Protein AF-A0A8S3JWH6-F1 (afdb_monomer)

Nearest PDB structures (foldseek):
  4tr4-assembly1_A  TM=8.500E-01  e=1.252E-02  Mus m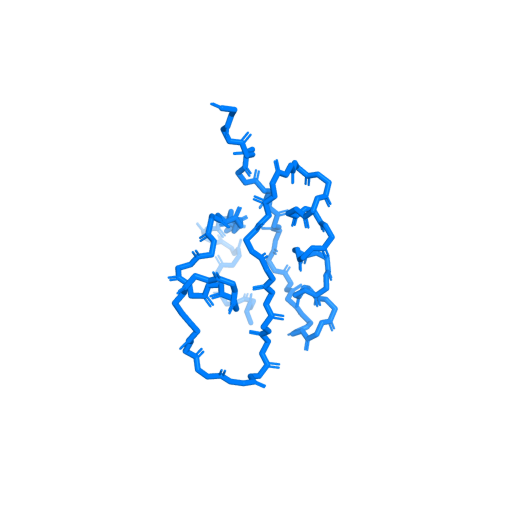usculus
  1nmn-assembly1_A  TM=4.480E-01  e=2.392E+00  Escherichia coli
  2jai-assembly2_B  TM=3.091E-01  e=6.744E+00  Homo sapiens

InterPro domains:
  IPR000643 Iodothyronine deiodinase [PTHR11781] (2-61)

Sequence (65 aa):
MNSYHDRVDMITVYIEEAHAVDEWPIGSRICYVQPKCDADRIHIANDFIKATEYRIPLLIDPVSK

Secondary structure (DSSP, 8-state):
--SSTTT----EEE---SS-TTTS---SSS--PPP-SHHHHHHHHHHHHHHHT--S-EEE-----

pLDDT: mean 90.26, std 8.61, range [58.16, 97.5]

Mean predicted aligned error: 4.51 Å

Structure (mmCIF, N/CA/C/O backbone):
data_AF-A0A8S3JWH6-F1
#
_entry.id   AF-A0A8S3JWH6-F1
#
loop_
_atom_site.group_PDB
_atom_site.id
_atom_site.type_symbol
_atom_site.label_atom_id
_atom_site.label_alt_id
_atom_site.label_comp_id
_atom_site.label_asym_id
_atom_site.label_entity_id
_atom_site.label_seq_id
_atom_site.pdbx_PDB_ins_code
_atom_site.Cartn_x
_atom_site.Cartn_y
_atom_site.Cartn_z
_atom_site.occupancy
_atom_site.B_iso_or_equiv
_atom_site.auth_seq_id
_atom_site.auth_comp_id
_atom_site.auth_asym_id
_atom_site.auth_atom_id
_atom_site.pdbx_PDB_model_num
ATOM 1 N N . MET A 1 1 ? -20.735 -1.456 0.575 1.00 58.16 1 MET A N 1
ATOM 2 C CA . MET A 1 1 ? -19.862 -1.925 1.672 1.00 58.16 1 MET A CA 1
ATOM 3 C C . MET A 1 1 ? -20.335 -1.403 3.039 1.00 58.16 1 MET A C 1
ATOM 5 O O . MET A 1 1 ? -19.510 -1.197 3.903 1.00 58.16 1 MET A O 1
ATOM 9 N N . ASN A 1 2 ? -21.650 -1.219 3.267 1.00 62.53 2 ASN A N 1
ATOM 10 C CA . ASN A 1 2 ? -22.178 -0.686 4.542 1.00 62.53 2 ASN A CA 1
ATOM 11 C C . ASN A 1 2 ? -22.970 -1.714 5.365 1.00 62.53 2 ASN A C 1
ATOM 13 O O . ASN A 1 2 ? -23.509 -1.381 6.411 1.00 62.53 2 ASN A O 1
ATOM 17 N N . SER A 1 3 ? -23.079 -2.954 4.890 1.00 79.69 3 SER A N 1
ATOM 18 C CA . SER A 1 3 ? -24.067 -3.911 5.397 1.00 79.69 3 SER A CA 1
ATOM 19 C C . SER A 1 3 ? -23.695 -4.597 6.717 1.00 79.69 3 SER A C 1
ATOM 21 O O . SER A 1 3 ? -24.526 -5.335 7.230 1.00 79.69 3 SER A O 1
ATOM 23 N N . TYR A 1 4 ? -22.476 -4.400 7.236 1.00 87.44 4 TYR A N 1
ATOM 24 C CA . TYR A 1 4 ? -21.960 -5.152 8.393 1.00 87.44 4 TYR A CA 1
ATOM 25 C C . TYR A 1 4 ? -21.208 -4.308 9.433 1.00 87.44 4 TYR A C 1
ATOM 27 O O . TYR A 1 4 ? -20.681 -4.868 10.392 1.00 87.44 4 TYR A O 1
ATOM 35 N N . HIS A 1 5 ? -21.153 -2.982 9.271 1.00 83.12 5 HIS A N 1
ATOM 36 C CA . HIS A 1 5 ? -20.442 -2.107 10.216 1.00 83.12 5 HIS A CA 1
ATOM 37 C C . HIS A 1 5 ? -21.067 -2.095 11.621 1.00 83.12 5 HIS A C 1
ATOM 39 O O . HIS A 1 5 ? -20.408 -1.710 12.576 1.00 83.12 5 HIS A O 1
ATOM 45 N N . ASP A 1 6 ? -22.321 -2.533 11.770 1.00 91.44 6 ASP A N 1
ATOM 46 C CA . ASP A 1 6 ? -22.989 -2.729 13.061 1.00 91.44 6 ASP A CA 1
ATOM 47 C C . ASP A 1 6 ? -22.505 -3.984 13.813 1.00 91.44 6 ASP A C 1
ATOM 49 O O . ASP A 1 6 ? -22.857 -4.171 14.976 1.00 91.44 6 ASP A O 1
ATOM 53 N N . ARG A 1 7 ? -21.730 -4.860 13.156 1.00 94.25 7 ARG A N 1
ATOM 54 C CA . ARG A 1 7 ? -21.323 -6.172 13.691 1.00 94.25 7 ARG A CA 1
ATOM 55 C C . ARG A 1 7 ? -19.821 -6.393 13.706 1.00 94.25 7 ARG A C 1
ATOM 57 O O . ARG A 1 7 ? -19.343 -7.123 14.570 1.00 94.25 7 ARG A O 1
ATOM 64 N N . VAL A 1 8 ? -19.102 -5.848 12.725 1.00 94.19 8 VAL A N 1
ATOM 65 C CA . VAL A 1 8 ? -17.662 -6.063 12.565 1.00 94.19 8 VAL A CA 1
ATOM 66 C C . VAL A 1 8 ? -16.957 -4.802 12.088 1.00 94.19 8 VAL A C 1
ATOM 68 O O . VAL A 1 8 ? -17.458 -4.074 11.228 1.00 94.19 8 VAL A O 1
ATOM 71 N N . ASP A 1 9 ? -15.743 -4.617 12.591 1.00 92.81 9 ASP A N 1
ATOM 72 C CA . ASP A 1 9 ? -14.785 -3.660 12.059 1.00 92.81 9 ASP A CA 1
ATOM 73 C C . ASP A 1 9 ? -13.893 -4.345 11.020 1.00 92.81 9 ASP A C 1
ATOM 75 O O . ASP A 1 9 ? -13.467 -5.490 11.190 1.00 92.81 9 ASP A O 1
ATOM 79 N N . MET A 1 10 ? -13.619 -3.644 9.922 1.00 93.81 10 MET A N 1
ATOM 80 C CA . MET A 1 10 ? -12.789 -4.141 8.828 1.00 93.81 10 MET A CA 1
ATOM 81 C C . MET A 1 10 ? -11.577 -3.243 8.635 1.00 93.81 10 MET A C 1
ATOM 83 O O . MET A 1 10 ? -11.691 -2.017 8.634 1.00 93.81 10 MET A O 1
ATOM 87 N N . ILE A 1 11 ? -10.432 -3.874 8.400 1.00 95.94 11 ILE A N 1
ATOM 88 C CA . ILE A 1 11 ? -9.189 -3.206 8.042 1.00 95.94 11 ILE A CA 1
ATOM 89 C C . ILE A 1 11 ? -8.521 -3.968 6.905 1.00 95.94 11 ILE A C 1
ATOM 91 O O . ILE A 1 11 ? -8.596 -5.193 6.835 1.00 95.94 11 ILE A O 1
ATOM 95 N N . THR A 1 12 ? -7.901 -3.237 5.988 1.00 97.50 12 THR A N 1
ATOM 96 C CA . THR A 1 12 ? -7.084 -3.802 4.912 1.00 97.50 12 THR A CA 1
ATOM 97 C C . THR A 1 12 ? -5.622 -3.509 5.204 1.00 97.50 12 THR A C 1
ATOM 99 O O . THR A 1 12 ? -5.283 -2.392 5.586 1.00 97.50 12 THR A O 1
ATOM 102 N N . VAL A 1 13 ? -4.754 -4.499 5.014 1.00 97.19 13 VAL A N 1
ATOM 103 C CA . VAL A 1 13 ? -3.303 -4.307 5.055 1.00 97.19 13 VAL A CA 1
ATOM 104 C C . VAL A 1 13 ? -2.775 -4.528 3.647 1.00 97.19 13 VAL A C 1
ATOM 106 O O . VAL A 1 13 ? -2.969 -5.597 3.072 1.00 97.19 13 VAL A O 1
ATOM 109 N N . TYR A 1 14 ? -2.157 -3.498 3.083 1.00 96.31 14 TYR A N 1
ATOM 110 C CA . TYR A 1 14 ? -1.490 -3.569 1.794 1.00 96.31 14 TYR A CA 1
ATOM 111 C C . TYR A 1 14 ? -0.129 -4.233 1.977 1.00 96.31 14 TYR A C 1
ATOM 113 O O . TYR A 1 14 ? 0.719 -3.724 2.716 1.00 96.31 14 TYR A O 1
ATOM 121 N N . ILE A 1 15 ? 0.048 -5.375 1.324 1.00 95.50 15 ILE A N 1
ATOM 122 C CA . ILE A 1 15 ? 1.223 -6.238 1.450 1.00 95.50 15 ILE A CA 1
ATOM 123 C C . ILE A 1 15 ? 2.104 -6.153 0.200 1.00 95.50 15 ILE A C 1
ATOM 125 O O . ILE A 1 15 ? 1.959 -5.267 -0.639 1.00 95.50 15 ILE A O 1
ATOM 129 N N . GLU A 1 16 ? 3.059 -7.065 0.113 1.00 93.31 16 GLU A N 1
ATOM 130 C CA . GLU A 1 16 ? 3.927 -7.248 -1.034 1.00 93.31 16 GLU A CA 1
ATOM 131 C C . GLU A 1 16 ? 3.160 -7.644 -2.314 1.00 93.31 16 GLU A C 1
ATOM 133 O O . GLU A 1 16 ? 2.210 -8.430 -2.259 1.00 93.31 16 GLU A O 1
ATOM 138 N N . GLU A 1 17 ? 3.570 -7.104 -3.470 1.00 92.25 17 GLU A N 1
ATOM 139 C CA . GLU A 1 17 ? 2.949 -7.436 -4.756 1.00 92.25 17 GLU A CA 1
ATOM 140 C C . GLU A 1 17 ? 3.229 -8.895 -5.113 1.00 92.25 17 GLU A C 1
ATOM 142 O O . GLU A 1 17 ? 4.378 -9.316 -5.204 1.00 92.25 17 GLU A O 1
ATOM 147 N N . ALA A 1 18 ? 2.178 -9.666 -5.384 1.00 89.56 18 ALA A N 1
ATOM 148 C CA . ALA A 1 18 ? 2.342 -11.028 -5.891 1.00 89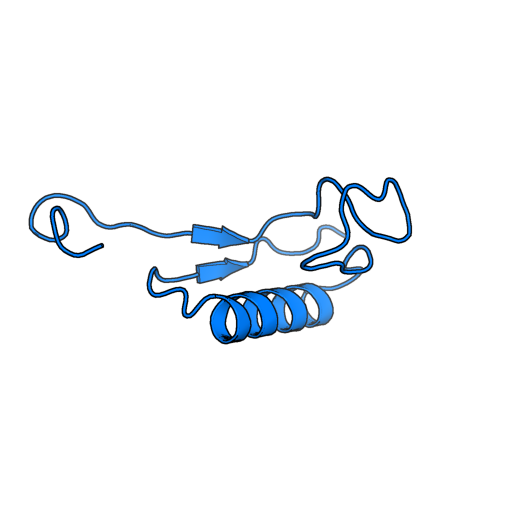.56 18 ALA A CA 1
ATOM 149 C C . ALA A 1 18 ? 2.793 -11.053 -7.366 1.00 89.56 18 ALA A C 1
ATOM 151 O O . ALA A 1 18 ? 3.364 -12.043 -7.823 1.00 89.56 18 ALA A O 1
ATOM 152 N N . HIS A 1 19 ? 2.495 -9.985 -8.119 1.00 90.69 19 HIS A N 1
ATOM 153 C CA . HIS A 1 19 ? 2.678 -9.899 -9.572 1.00 90.69 19 HIS A CA 1
ATO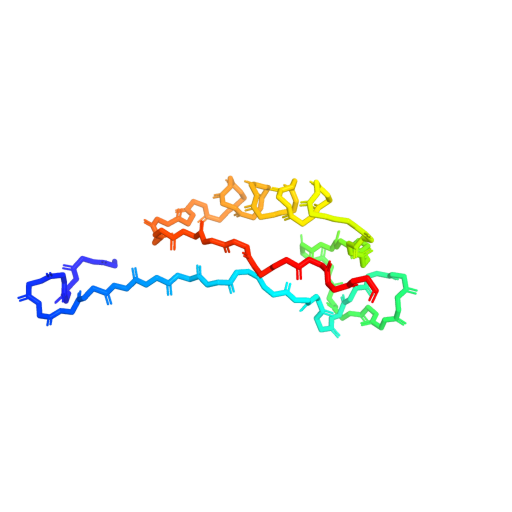M 154 C C . HIS A 1 19 ? 3.220 -8.531 -10.006 1.00 90.69 19 HIS A C 1
ATOM 156 O O . HIS A 1 19 ? 2.610 -7.841 -10.829 1.00 90.69 19 HIS A O 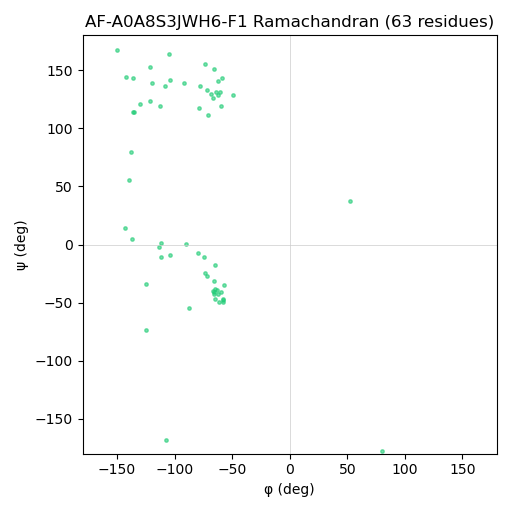1
ATOM 162 N N . ALA A 1 20 ? 4.359 -8.122 -9.444 1.00 90.75 20 ALA A N 1
ATOM 163 C CA . ALA A 1 20 ? 5.017 -6.893 -9.867 1.00 90.75 20 ALA A CA 1
ATOM 164 C C . ALA A 1 20 ? 5.534 -6.964 -11.310 1.00 90.75 20 ALA A C 1
ATOM 166 O O . ALA A 1 20 ? 5.888 -8.025 -11.832 1.00 90.75 20 ALA A O 1
ATOM 167 N N . VAL A 1 21 ? 5.585 -5.796 -11.954 1.00 91.50 21 VAL A N 1
ATOM 168 C CA . VAL A 1 21 ? 5.947 -5.648 -13.373 1.00 91.50 21 VAL A CA 1
ATOM 169 C C . VAL A 1 21 ? 7.398 -6.040 -13.646 1.00 91.50 21 VAL A C 1
ATOM 171 O O . VAL A 1 21 ? 7.708 -6.523 -14.733 1.00 91.50 21 VAL A O 1
ATOM 174 N N . ASP A 1 22 ? 8.275 -5.833 -12.668 1.00 92.38 22 ASP A N 1
ATOM 175 C CA . ASP A 1 22 ? 9.707 -6.122 -12.724 1.00 92.38 22 ASP A CA 1
ATOM 176 C C . ASP A 1 22 ? 10.073 -7.544 -12.263 1.00 92.38 22 ASP A C 1
ATOM 178 O O . ASP A 1 22 ? 11.247 -7.905 -12.323 1.00 92.38 22 ASP A O 1
ATOM 182 N N . GLU A 1 23 ? 9.094 -8.368 -11.866 1.00 89.38 23 GLU A N 1
ATOM 183 C CA . GLU A 1 23 ? 9.324 -9.740 -11.391 1.00 89.38 23 GLU A CA 1
ATOM 184 C C . GLU A 1 23 ? 8.502 -10.780 -12.171 1.00 89.38 23 GLU A C 1
ATOM 186 O O . GLU A 1 23 ? 9.048 -11.508 -13.003 1.00 89.38 23 GLU A O 1
ATOM 191 N N . TRP A 1 24 ? 7.186 -10.849 -11.934 1.00 85.75 24 TRP A N 1
ATOM 192 C CA . TRP A 1 24 ? 6.282 -11.804 -12.589 1.00 85.75 24 TRP A CA 1
ATOM 193 C C . TRP A 1 24 ? 4.961 -11.126 -12.992 1.00 85.75 24 TRP A C 1
ATOM 195 O O . TRP A 1 24 ? 3.948 -11.266 -12.297 1.00 85.75 24 TRP A O 1
ATOM 205 N N . PRO A 1 25 ? 4.932 -10.386 -14.115 1.00 84.25 25 PRO A N 1
ATOM 206 C CA . PRO A 1 25 ? 3.768 -9.594 -14.498 1.00 84.25 25 PRO A CA 1
ATOM 207 C C . PRO A 1 25 ? 2.565 -10.467 -14.884 1.00 84.25 25 PRO A C 1
ATOM 209 O O . PRO A 1 25 ? 2.662 -11.334 -15.756 1.00 84.25 25 PRO A O 1
ATOM 212 N N . ILE A 1 26 ? 1.400 -10.181 -14.291 1.00 82.19 26 ILE A N 1
ATOM 213 C CA . ILE A 1 26 ? 0.103 -10.748 -14.691 1.00 82.19 26 ILE A CA 1
ATOM 214 C C . ILE A 1 26 ? -0.925 -9.625 -14.866 1.00 82.19 26 ILE A C 1
ATOM 216 O O . ILE A 1 26 ? -1.263 -8.910 -13.928 1.00 82.19 26 ILE A O 1
ATOM 220 N N . GLY A 1 27 ? -1.485 -9.514 -16.074 1.00 78.19 27 GLY A N 1
ATOM 221 C CA . GLY A 1 27 ? -2.487 -8.498 -16.407 1.00 78.19 27 GLY A CA 1
ATOM 222 C C . GLY A 1 27 ? -1.890 -7.117 -16.706 1.00 78.19 27 GLY A C 1
ATOM 223 O O . GLY A 1 27 ? -0.678 -6.946 -16.763 1.00 78.19 27 GLY A O 1
ATOM 224 N N . SER A 1 28 ? -2.760 -6.138 -16.975 1.00 76.00 28 SER A N 1
ATOM 225 C CA . SER A 1 28 ? -2.348 -4.815 -17.480 1.00 76.00 28 SER A CA 1
ATOM 226 C C . SER A 1 28 ? -3.163 -3.640 -16.923 1.00 76.00 28 SER A C 1
ATOM 228 O O . SER A 1 28 ? -3.188 -2.569 -17.524 1.00 76.00 28 SER A O 1
ATOM 230 N N . ARG A 1 29 ? -3.935 -3.850 -15.849 1.00 78.19 29 ARG A N 1
ATOM 231 C CA . ARG A 1 29 ? -4.887 -2.842 -15.348 1.00 78.19 29 ARG A CA 1
ATOM 232 C C . ARG A 1 29 ? -4.244 -1.875 -14.364 1.00 78.19 29 ARG A C 1
ATOM 234 O O . ARG A 1 29 ? -4.344 -0.668 -14.543 1.00 78.19 29 ARG A O 1
ATOM 241 N N . ILE A 1 30 ? -3.629 -2.428 -13.327 1.00 80.94 30 ILE A N 1
ATOM 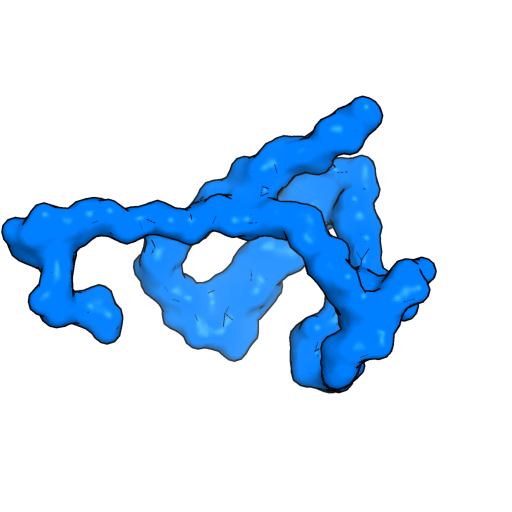242 C CA . ILE A 1 30 ? -2.924 -1.703 -12.278 1.00 80.94 30 ILE A CA 1
ATOM 243 C C . ILE A 1 30 ? -1.626 -2.472 -12.083 1.00 80.94 30 ILE A C 1
ATOM 245 O O . ILE A 1 30 ? -1.652 -3.653 -11.745 1.00 80.94 30 ILE A O 1
ATOM 249 N N . CYS A 1 31 ? -0.520 -1.827 -12.419 1.00 86.00 31 CYS A N 1
ATOM 250 C CA . CYS A 1 31 ? 0.763 -2.475 -12.612 1.00 86.00 31 CYS A CA 1
ATOM 251 C C . CYS A 1 31 ? 1.828 -1.622 -11.930 1.00 86.00 31 CYS A C 1
ATOM 253 O O . CYS A 1 31 ? 2.069 -0.491 -12.354 1.00 86.00 31 CYS A O 1
ATOM 255 N N . TYR A 1 32 ? 2.445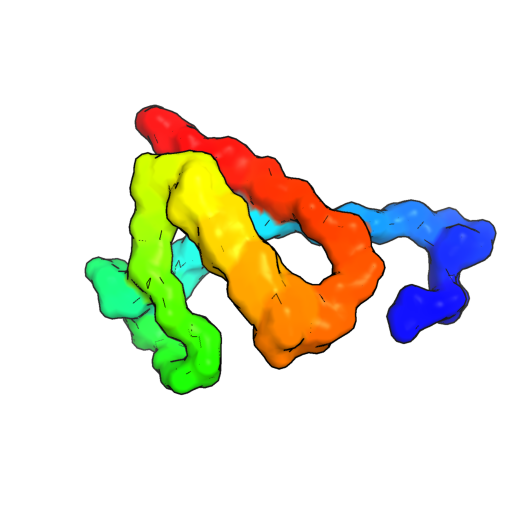 -2.167 -10.886 1.00 90.06 32 TYR A N 1
ATOM 256 C CA . TYR A 1 32 ? 3.479 -1.498 -10.104 1.00 90.06 32 TYR A CA 1
ATOM 257 C C . TYR A 1 32 ? 4.774 -2.307 -10.123 1.00 90.06 32 TYR A C 1
ATOM 259 O O . TYR A 1 32 ? 4.758 -3.527 -10.293 1.00 90.06 32 TYR A O 1
ATOM 267 N N . VAL A 1 33 ? 5.896 -1.610 -9.968 1.00 92.88 33 VAL A N 1
ATOM 268 C CA . VAL A 1 33 ? 7.169 -2.256 -9.635 1.00 92.88 33 VAL A CA 1
ATOM 269 C C . VAL A 1 33 ? 7.155 -2.688 -8.175 1.00 92.88 33 VAL A C 1
ATOM 271 O O . VAL A 1 33 ? 6.443 -2.096 -7.359 1.00 92.88 33 VAL A O 1
ATOM 274 N N . GLN A 1 34 ? 7.964 -3.685 -7.841 1.00 93.81 34 GLN A N 1
ATOM 275 C CA . GLN A 1 34 ? 8.089 -4.174 -6.480 1.00 93.81 34 GLN A CA 1
ATOM 276 C C . GLN A 1 34 ? 8.565 -3.041 -5.546 1.00 93.81 34 GLN A C 1
ATOM 278 O O . GLN A 1 34 ? 9.666 -2.515 -5.756 1.00 93.81 34 GLN A O 1
ATOM 283 N N . PRO A 1 35 ? 7.795 -2.650 -4.509 1.00 94.00 35 PRO A N 1
ATOM 284 C CA . PRO A 1 35 ? 8.196 -1.568 -3.613 1.00 94.00 35 PRO A CA 1
ATOM 285 C C . PRO A 1 35 ? 9.466 -1.954 -2.851 1.00 94.00 35 PRO A C 1
ATOM 287 O O . PRO A 1 35 ? 9.542 -3.041 -2.278 1.00 94.00 35 PRO A O 1
ATOM 290 N N . LYS A 1 36 ? 10.464 -1.063 -2.823 1.00 93.94 36 LYS A N 1
ATOM 291 C CA . LYS A 1 36 ? 11.754 -1.314 -2.151 1.00 93.94 36 LYS A CA 1
ATOM 292 C C . LYS A 1 36 ? 11.872 -0.584 -0.815 1.00 93.94 36 LYS A C 1
ATOM 294 O O . LYS A 1 36 ? 12.802 -0.836 -0.052 1.00 93.94 36 LYS A O 1
ATOM 299 N N . CYS A 1 37 ? 10.932 0.307 -0.515 1.00 95.31 37 CYS A N 1
ATOM 300 C CA . CYS A 1 37 ? 10.817 0.973 0.773 1.00 95.31 37 CYS A CA 1
ATOM 301 C C . CYS A 1 37 ? 9.358 1.319 1.106 1.00 95.31 37 CYS A C 1
ATOM 303 O O . CYS A 1 37 ? 8.480 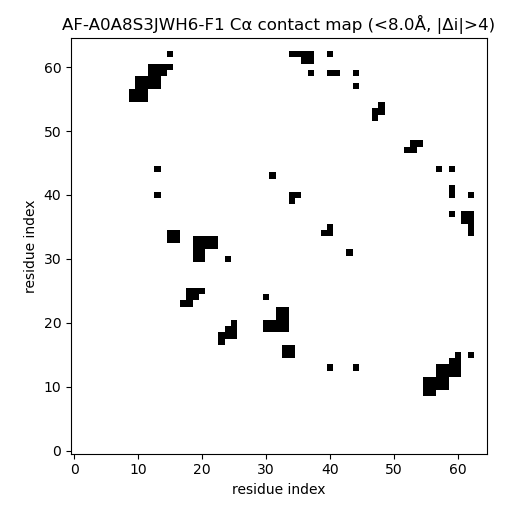1.295 0.240 1.00 95.31 37 CYS A O 1
ATOM 305 N N . ASP A 1 38 ? 9.100 1.686 2.364 1.00 96.50 38 ASP A N 1
ATOM 306 C CA . ASP A 1 38 ? 7.758 2.055 2.834 1.00 96.50 38 ASP A CA 1
ATOM 307 C C . ASP A 1 38 ? 7.149 3.206 2.029 1.00 96.50 38 ASP A C 1
ATOM 309 O O . ASP A 1 38 ? 5.947 3.215 1.779 1.00 96.50 38 ASP A O 1
ATOM 313 N N . ALA A 1 39 ? 7.969 4.163 1.585 1.00 96.25 39 ALA A N 1
ATOM 314 C CA . ALA A 1 39 ? 7.497 5.292 0.790 1.00 96.25 39 ALA A CA 1
ATOM 315 C C . ALA A 1 39 ? 6.906 4.840 -0.557 1.00 96.25 39 ALA A C 1
ATOM 317 O O . ALA A 1 39 ? 5.855 5.347 -0.953 1.00 96.25 39 ALA A O 1
ATOM 318 N N . ASP A 1 40 ? 7.520 3.848 -1.210 1.00 95.38 40 ASP A N 1
ATOM 319 C CA . ASP A 1 40 ? 7.006 3.273 -2.458 1.00 95.38 40 ASP A CA 1
ATOM 320 C C . ASP A 1 40 ? 5.664 2.579 -2.210 1.00 95.38 40 ASP A C 1
ATOM 322 O O . ASP A 1 40 ? 4.689 2.825 -2.919 1.00 95.38 40 ASP A O 1
ATOM 326 N N . ARG A 1 41 ? 5.576 1.760 -1.151 1.00 96.25 41 ARG A N 1
ATOM 327 C CA . ARG A 1 41 ? 4.341 1.040 -0.8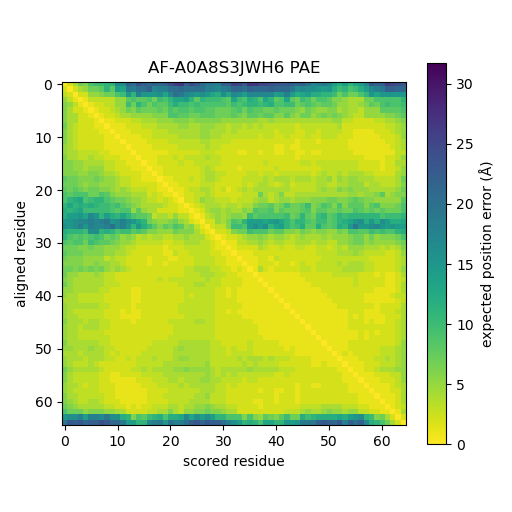06 1.00 96.25 41 ARG A CA 1
ATOM 328 C C . ARG A 1 41 ? 3.212 1.996 -0.415 1.00 96.25 41 ARG A C 1
ATOM 330 O O . ARG A 1 41 ? 2.072 1.786 -0.815 1.00 96.25 41 ARG A O 1
ATOM 337 N N . ILE A 1 42 ? 3.517 3.080 0.302 1.00 96.69 42 ILE A N 1
ATOM 338 C CA . ILE A 1 42 ? 2.555 4.150 0.612 1.00 96.69 42 ILE A CA 1
ATOM 339 C C . ILE A 1 42 ? 2.068 4.827 -0.671 1.00 96.69 42 ILE A C 1
ATOM 341 O O . ILE A 1 42 ? 0.877 5.120 -0.793 1.00 96.69 42 ILE A O 1
ATOM 345 N N . HIS A 1 43 ? 2.960 5.101 -1.623 1.00 96.06 43 HIS A N 1
ATOM 346 C CA . HIS A 1 43 ? 2.579 5.709 -2.896 1.00 96.06 43 HIS A CA 1
ATOM 347 C C . HIS A 1 43 ? 1.615 4.805 -3.672 1.00 96.06 43 HIS A C 1
ATOM 349 O O . HIS A 1 43 ? 0.522 5.242 -4.032 1.00 96.06 43 HIS A O 1
ATOM 355 N N . ILE A 1 44 ? 1.971 3.528 -3.813 1.00 95.25 44 ILE A N 1
ATOM 356 C CA . ILE A 1 44 ? 1.154 2.506 -4.472 1.00 95.25 44 ILE A CA 1
ATOM 357 C C . ILE A 1 44 ? -0.220 2.369 -3.797 1.00 95.25 44 ILE A C 1
ATOM 359 O O . ILE A 1 44 ? -1.252 2.435 -4.465 1.00 95.25 44 ILE A O 1
ATOM 363 N N . ALA A 1 45 ? -0.256 2.246 -2.469 1.00 95.62 45 ALA A N 1
ATOM 364 C CA . ALA A 1 45 ? -1.497 2.132 -1.708 1.00 95.62 45 ALA A CA 1
ATOM 365 C C . ALA A 1 45 ? -2.421 3.348 -1.903 1.00 95.62 45 ALA A C 1
ATOM 367 O O . ALA A 1 45 ? -3.634 3.198 -2.062 1.00 95.62 45 ALA A O 1
ATOM 368 N N . ASN A 1 46 ? -1.860 4.561 -1.932 1.00 95.75 46 ASN A N 1
ATOM 369 C CA . ASN A 1 46 ? -2.629 5.777 -2.197 1.00 95.75 46 ASN A CA 1
ATOM 370 C C . ASN A 1 46 ? -3.192 5.809 -3.620 1.00 95.75 46 ASN A C 1
ATOM 372 O O . ASN A 1 46 ? -4.335 6.228 -3.819 1.00 95.75 46 ASN A O 1
ATOM 376 N N . ASP A 1 47 ? -2.410 5.378 -4.604 1.00 94.94 47 ASP A N 1
ATOM 377 C CA . ASP A 1 47 ? -2.863 5.303 -5.989 1.00 94.94 47 ASP A CA 1
ATOM 378 C C . ASP A 1 47 ? -3.957 4.249 -6.163 1.00 94.94 47 ASP A C 1
ATOM 380 O O . ASP A 1 47 ? -4.966 4.527 -6.811 1.00 94.94 47 ASP A O 1
ATOM 384 N N . PHE A 1 48 ? -3.837 3.098 -5.495 1.00 93.19 48 PHE A N 1
ATOM 385 C CA . PHE A 1 48 ? -4.890 2.087 -5.429 1.00 93.19 48 PHE A CA 1
ATOM 386 C C . PHE A 1 48 ? -6.196 2.655 -4.851 1.00 93.19 48 PHE A C 1
ATOM 388 O O . PHE A 1 48 ? -7.259 2.476 -5.454 1.00 93.19 48 PHE A O 1
ATOM 395 N N . ILE A 1 49 ? -6.133 3.383 -3.727 1.00 95.06 49 ILE A N 1
ATOM 396 C CA . ILE A 1 49 ? -7.314 4.017 -3.113 1.00 95.06 49 ILE A CA 1
ATOM 397 C C . ILE A 1 49 ? -7.983 4.978 -4.101 1.00 95.06 49 ILE A C 1
ATOM 399 O O . ILE A 1 49 ? -9.201 4.923 -4.280 1.00 95.06 49 ILE A O 1
ATOM 403 N N . LYS A 1 50 ? -7.202 5.833 -4.773 1.00 94.38 50 LYS A N 1
ATOM 404 C CA . LYS A 1 50 ? -7.724 6.804 -5.749 1.00 94.38 50 LYS A CA 1
ATOM 405 C C . LYS A 1 50 ? -8.321 6.125 -6.980 1.00 94.38 50 LYS A C 1
ATOM 407 O O . LYS A 1 50 ? -9.376 6.542 -7.443 1.00 94.38 50 LYS A O 1
ATOM 412 N N . ALA A 1 51 ? -7.659 5.096 -7.507 1.00 92.25 51 ALA A N 1
ATOM 413 C CA . ALA A 1 51 ? -8.068 4.415 -8.732 1.00 92.25 51 ALA A CA 1
ATOM 414 C C . ALA A 1 51 ? -9.325 3.549 -8.552 1.00 92.25 51 ALA A C 1
ATOM 416 O O . ALA A 1 51 ? -10.052 3.316 -9.516 1.00 92.25 51 ALA A O 1
ATOM 417 N N . THR A 1 52 ? -9.572 3.056 -7.336 1.00 91.69 52 THR A N 1
ATOM 418 C CA . THR A 1 52 ? -10.668 2.114 -7.044 1.00 91.69 52 THR A CA 1
ATOM 419 C C . THR A 1 52 ? -11.763 2.691 -6.148 1.00 91.69 52 THR A C 1
ATOM 421 O O . THR A 1 52 ? -12.745 2.004 -5.871 1.00 91.69 52 THR A O 1
ATOM 424 N N . GLU A 1 53 ? -11.600 3.936 -5.689 1.00 93.94 53 GLU A N 1
ATOM 425 C CA . GLU A 1 53 ? -12.450 4.570 -4.674 1.00 93.94 53 GLU A CA 1
ATOM 426 C C . GLU A 1 53 ? -12.592 3.711 -3.403 1.00 93.94 53 GLU A C 1
ATOM 428 O O . GLU A 1 53 ? -13.667 3.637 -2.796 1.00 93.94 53 GLU A O 1
ATOM 433 N N . TYR A 1 54 ? -11.512 3.029 -3.006 1.00 93.62 54 TYR A N 1
ATOM 434 C CA . TYR A 1 54 ? -11.515 2.096 -1.880 1.00 93.62 54 TYR A CA 1
ATOM 435 C C . TYR A 1 54 ? -11.851 2.814 -0.567 1.00 93.62 54 TYR A C 1
ATOM 437 O O . TYR A 1 54 ? -11.248 3.833 -0.234 1.00 93.62 54 TYR A O 1
ATOM 445 N N . ARG A 1 55 ? -12.823 2.288 0.192 1.00 92.06 55 ARG A N 1
ATOM 446 C CA . ARG A 1 55 ? -13.370 2.970 1.386 1.00 92.06 55 ARG A CA 1
ATOM 447 C C . ARG A 1 55 ? -13.044 2.307 2.718 1.00 92.06 55 ARG A C 1
ATOM 449 O O . ARG A 1 55 ? -13.319 2.900 3.757 1.00 92.06 55 ARG A O 1
ATOM 456 N N . ILE A 1 56 ? -12.502 1.090 2.712 1.00 93.25 56 ILE A N 1
ATOM 457 C CA . ILE A 1 56 ? -12.092 0.429 3.956 1.00 93.25 56 ILE A CA 1
ATOM 458 C C . ILE A 1 56 ? -10.751 1.029 4.401 1.00 93.25 56 ILE A C 1
ATOM 460 O O . ILE A 1 56 ? -9.876 1.192 3.547 1.00 93.25 56 ILE A O 1
ATOM 464 N N . PRO A 1 57 ? -10.564 1.336 5.703 1.00 94.81 57 PRO A N 1
ATOM 465 C CA . PRO A 1 57 ? -9.278 1.778 6.227 1.00 94.81 57 PRO A CA 1
ATOM 466 C C . PRO A 1 57 ? -8.147 0.849 5.790 1.00 94.81 57 PRO A C 1
ATOM 468 O O . PRO A 1 57 ? -8.235 -0.374 5.938 1.00 94.81 57 PRO A O 1
ATOM 471 N N . LEU A 1 58 ? -7.096 1.448 5.242 1.00 97.19 58 LEU A N 1
ATOM 472 C CA . LEU A 1 58 ? -5.975 0.738 4.656 1.00 97.19 58 LEU A CA 1
ATOM 473 C C . LEU A 1 58 ? -4.690 1.141 5.376 1.00 97.19 58 LEU A C 1
ATOM 475 O O . LEU A 1 58 ? -4.353 2.322 5.457 1.00 97.19 58 LEU A O 1
ATOM 479 N N . LEU A 1 59 ? -3.992 0.141 5.903 1.00 97.19 59 LEU A N 1
ATOM 480 C CA . LEU A 1 59 ? -2.640 0.249 6.438 1.00 97.19 59 LEU A CA 1
ATOM 481 C C . LEU A 1 59 ? -1.657 -0.370 5.448 1.00 97.19 59 LEU A C 1
ATOM 483 O O . LEU A 1 59 ? -2.056 -1.141 4.577 1.00 97.19 59 LEU A O 1
ATOM 487 N N . ILE A 1 60 ? -0.373 -0.072 5.608 1.00 97.00 60 ILE A N 1
ATOM 488 C CA . ILE A 1 60 ? 0.690 -0.778 4.896 1.00 97.00 60 ILE A CA 1
ATOM 489 C C . ILE A 1 60 ? 1.394 -1.744 5.845 1.00 97.00 60 ILE A C 1
ATOM 491 O O . ILE A 1 60 ? 1.617 -1.424 7.013 1.00 97.00 60 ILE A O 1
ATOM 495 N N . ASP A 1 61 ? 1.750 -2.917 5.338 1.00 96.88 61 ASP A N 1
ATOM 496 C CA . ASP A 1 61 ? 2.793 -3.734 5.948 1.00 96.88 61 ASP A CA 1
ATOM 497 C C . ASP A 1 61 ? 4.148 -3.053 5.678 1.00 96.88 61 ASP A C 1
ATOM 499 O O . ASP A 1 61 ? 4.368 -2.630 4.538 1.00 96.88 61 ASP A O 1
ATOM 503 N N . PRO A 1 62 ? 5.051 -2.875 6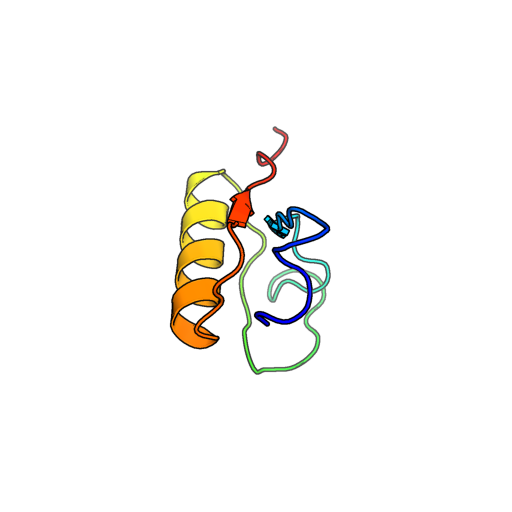.657 1.00 95.00 62 PRO A N 1
ATOM 504 C CA . PRO A 1 62 ? 6.379 -2.329 6.393 1.00 95.00 62 PRO A CA 1
ATOM 505 C C . PRO A 1 62 ? 7.162 -3.190 5.395 1.00 95.00 62 PRO A C 1
ATOM 507 O O . PRO A 1 62 ? 7.076 -4.420 5.396 1.00 95.00 62 PRO A O 1
ATOM 510 N N . VAL A 1 63 ? 7.952 -2.562 4.528 1.00 93.06 63 VAL A N 1
ATOM 511 C CA . VAL A 1 63 ? 8.896 -3.287 3.675 1.00 93.06 63 VAL A CA 1
ATOM 512 C C . VAL A 1 63 ? 10.020 -3.794 4.577 1.00 93.06 63 VAL A C 1
ATOM 514 O O . VAL A 1 63 ? 10.790 -3.009 5.135 1.00 93.06 63 VAL A O 1
ATOM 517 N N . SER A 1 64 ? 10.091 -5.114 4.764 1.00 77.25 64 SER A N 1
ATOM 518 C CA . SER A 1 64 ? 11.184 -5.736 5.517 1.00 77.25 64 SER A CA 1
ATOM 519 C C . SER A 1 64 ? 12.516 -5.420 4.830 1.00 77.25 64 SER A C 1
ATOM 521 O O . SER A 1 64 ? 12.625 -5.548 3.612 1.00 77.25 64 SER A O 1
ATOM 523 N N . LYS A 1 65 ? 13.502 -4.964 5.608 1.00 59.16 65 LYS A N 1
ATOM 524 C CA . LYS A 1 65 ? 14.876 -4.772 5.123 1.00 59.16 65 LYS A CA 1
ATOM 525 C C . LYS A 1 65 ? 15.562 -6.097 4.832 1.00 59.16 65 LYS A C 1
ATOM 527 O O . LYS A 1 65 ? 15.341 -7.040 5.624 1.00 59.16 65 LYS A O 1
#

Radius of gyration: 13.56 Å; Cα contacts (8 Å, |Δi|>4): 68; chains: 1; bounding box: 39×19×31 Å

Solvent-accessible surface area (backbone atoms only — not comparable to full-atom values): 4347 Å² total; per-residue (Å²): 141,74,92,49,68,94,79,49,90,73,75,43,70,48,69,83,71,89,44,16,61,82,77,52,65,70,86,84,86,84,78,50,66,68,61,88,39,53,70,48,46,51,50,52,54,52,49,50,33,68,76,66,66,59,81,68,55,72,46,72,57,76,59,81,127

Organism: NCBI:txid392030

Foldseek 3Di:
DPPDPVPDADEAEQEWDPAAPVPHHDDDDQHHHTDPFPVRSVVSVVVVCVVPVDDHHYHYDGDDD